Protein AF-A0A1I2DUG9-F1 (afdb_monomer_lite)

Foldseek 3Di:
DAPDDPVNLCVLLVNPDDDPVSVVLLVVLLVVLLVLCCLVVNPPPDSPPVVSVVSSSVSSNVSSVQVCVPDDDSPPVNVVVVVSVVVSVVVVVVVVVVD

Secondary structure (DSSP, 8-state):
-----HHHHHHHHT-----HHHHHHHHHHHHHHHHHHHHHH-TT--TTSHHHHHHHHHHHHHHHHGGG--SS---HHHHHHHHHHHHHHHHHHHHHTT-

Radius of gyration: 14.53 Å; chains: 1; bounding box: 35×28×44 Å

Structure (mmCIF, N/CA/C/O backbone):
data_AF-A0A1I2DUG9-F1
#
_entry.id   AF-A0A1I2DUG9-F1
#
loop_
_atom_site.group_PDB
_atom_site.id
_atom_site.type_symbol
_atom_site.label_atom_id
_atom_site.label_alt_id
_atom_site.label_comp_id
_atom_site.label_asym_id
_atom_site.label_entity_id
_atom_site.label_seq_id
_atom_site.pdbx_PDB_ins_code
_atom_site.Cartn_x
_atom_site.Cartn_y
_atom_site.Cartn_z
_atom_site.occupancy
_atom_site.B_iso_or_equiv
_atom_site.auth_seq_id
_atom_site.auth_comp_id
_atom_site.auth_asym_id
_atom_site.auth_atom_id
_atom_site.pdbx_PDB_model_num
ATOM 1 N N . MET A 1 1 ? -7.644 -7.816 3.526 1.00 83.69 1 MET A N 1
ATOM 2 C CA . MET A 1 1 ? -6.515 -7.335 2.717 1.00 83.69 1 MET A CA 1
ATOM 3 C C . MET A 1 1 ? -7.127 -6.777 1.456 1.00 83.69 1 MET A C 1
ATOM 5 O O . MET A 1 1 ? -8.086 -7.389 0.993 1.00 83.69 1 MET A O 1
ATOM 9 N N . ILE A 1 2 ? -6.643 -5.636 0.970 1.00 91.75 2 ILE A N 1
ATOM 10 C CA . ILE A 1 2 ? -7.084 -5.072 -0.305 1.00 91.75 2 ILE A CA 1
ATOM 11 C C . ILE A 1 2 ? -6.986 -6.120 -1.418 1.00 91.75 2 ILE A C 1
ATOM 13 O O . ILE A 1 2 ? -6.034 -6.902 -1.441 1.00 91.75 2 ILE A O 1
ATOM 17 N N . ASP A 1 3 ? -7.976 -6.149 -2.305 1.00 93.62 3 ASP A N 1
ATOM 18 C CA . ASP A 1 3 ? -8.040 -7.105 -3.410 1.00 93.62 3 ASP A CA 1
ATOM 19 C C . ASP A 1 3 ? -7.253 -6.579 -4.623 1.00 93.62 3 ASP A C 1
ATOM 21 O O . ASP A 1 3 ? -7.831 -6.135 -5.616 1.00 93.62 3 ASP A O 1
ATOM 25 N N . ILE A 1 4 ? -5.923 -6.552 -4.481 1.00 94.12 4 ILE A N 1
ATOM 26 C CA . ILE A 1 4 ? -4.952 -6.210 -5.532 1.00 94.12 4 ILE A CA 1
ATOM 27 C C . ILE A 1 4 ? -3.933 -7.346 -5.638 1.00 94.12 4 ILE A C 1
ATOM 29 O O . ILE A 1 4 ? -3.273 -7.709 -4.658 1.00 94.12 4 ILE A O 1
ATOM 33 N N . THR A 1 5 ? -3.792 -7.886 -6.839 1.00 95.19 5 THR A N 1
ATOM 34 C CA . THR A 1 5 ? -2.792 -8.891 -7.206 1.00 95.19 5 THR A CA 1
ATOM 35 C C . THR A 1 5 ? -1.450 -8.248 -7.562 1.00 95.19 5 THR A C 1
ATOM 37 O O . THR A 1 5 ? -1.362 -7.051 -7.842 1.00 95.19 5 THR A O 1
ATOM 40 N N . ILE A 1 6 ? -0.378 -9.048 -7.572 1.00 94.31 6 ILE A N 1
ATOM 41 C CA . ILE A 1 6 ? 0.930 -8.575 -8.046 1.00 94.31 6 ILE A CA 1
ATOM 42 C C . ILE A 1 6 ? 0.862 -8.154 -9.515 1.00 94.31 6 ILE A C 1
ATOM 44 O O . ILE A 1 6 ? 1.398 -7.105 -9.854 1.00 94.31 6 ILE A O 1
ATOM 48 N N . ASP A 1 7 ? 0.158 -8.909 -10.357 1.00 94.38 7 ASP A N 1
ATOM 49 C CA . ASP A 1 7 ? 0.029 -8.593 -11.782 1.00 94.38 7 ASP A CA 1
ATOM 50 C C . ASP A 1 7 ? -0.673 -7.246 -12.001 1.00 94.38 7 ASP A C 1
ATOM 52 O O . ASP A 1 7 ? -0.223 -6.434 -12.807 1.00 94.38 7 ASP A O 1
ATOM 56 N N . GLU A 1 8 ? -1.742 -6.959 -11.250 1.00 94.69 8 GLU A N 1
ATOM 57 C CA . GLU A 1 8 ? -2.409 -5.650 -11.282 1.00 94.69 8 GLU A CA 1
ATOM 58 C C . GLU A 1 8 ? -1.465 -4.520 -10.850 1.00 94.69 8 GLU A C 1
ATOM 60 O O . GLU A 1 8 ? -1.421 -3.476 -11.502 1.00 94.69 8 GLU A O 1
ATOM 65 N N . ALA A 1 9 ? -0.674 -4.734 -9.794 1.00 95.38 9 ALA A N 1
ATOM 66 C CA . ALA A 1 9 ? 0.305 -3.753 -9.335 1.00 95.38 9 ALA A CA 1
ATOM 67 C C . ALA A 1 9 ? 1.420 -3.517 -10.372 1.00 95.38 9 ALA A C 1
ATOM 69 O O . ALA A 1 9 ? 1.762 -2.369 -10.653 1.00 95.38 9 ALA A O 1
ATOM 70 N N . CYS A 1 10 ? 1.954 -4.578 -10.983 1.00 94.56 10 CYS A N 1
ATOM 71 C CA . CYS A 1 10 ? 2.946 -4.494 -12.056 1.00 94.56 10 CYS A CA 1
ATOM 72 C C . CYS A 1 10 ? 2.415 -3.744 -13.273 1.00 94.56 10 CYS A C 1
ATOM 74 O O . CYS A 1 10 ? 3.079 -2.828 -13.757 1.00 94.56 10 CYS A O 1
ATOM 76 N N . ASN A 1 11 ? 1.204 -4.081 -13.723 1.00 95.38 11 ASN A N 1
ATOM 77 C CA . ASN A 1 11 ? 0.552 -3.413 -14.846 1.00 95.38 11 ASN A CA 1
ATOM 78 C C . ASN A 1 11 ? 0.362 -1.916 -14.583 1.00 95.38 11 ASN A C 1
ATOM 80 O O . ASN A 1 11 ? 0.570 -1.106 -15.482 1.00 95.38 11 ASN A O 1
ATOM 84 N N . TYR A 1 12 ? -0.002 -1.542 -13.353 1.00 95.50 12 TYR A N 1
ATOM 85 C CA . TYR A 1 12 ? -0.183 -0.143 -12.973 1.00 95.50 12 TYR A CA 1
ATOM 86 C C . TYR A 1 12 ? 1.134 0.642 -12.959 1.00 95.50 12 TYR A C 1
ATOM 88 O O . TYR A 1 12 ? 1.186 1.772 -13.440 1.00 95.50 12 TYR A O 1
ATOM 96 N N . ILE A 1 13 ? 2.203 0.047 -12.420 1.00 93.12 13 ILE A N 1
ATOM 97 C CA . ILE A 1 13 ? 3.526 0.687 -12.328 1.00 93.12 13 ILE A CA 1
ATOM 98 C C . ILE A 1 13 ? 4.250 0.675 -13.689 1.00 93.12 13 ILE A C 1
ATOM 100 O O . ILE A 1 13 ? 5.133 1.494 -13.932 1.00 93.12 13 ILE A O 1
ATOM 104 N N . GLY A 1 14 ? 3.868 -0.224 -14.601 1.00 92.81 14 GLY A N 1
ATOM 105 C CA . GLY A 1 14 ? 4.514 -0.394 -15.904 1.00 92.81 14 GLY A CA 1
ATOM 106 C C . GLY A 1 14 ? 5.745 -1.302 -15.853 1.00 92.81 14 GLY A C 1
ATOM 107 O O . GLY A 1 14 ? 6.700 -1.084 -16.595 1.00 92.81 14 GLY A O 1
ATOM 108 N N . ILE A 1 15 ? 5.739 -2.298 -14.965 1.00 91.88 15 ILE A N 1
ATOM 109 C CA . ILE A 1 15 ? 6.793 -3.312 -14.865 1.00 91.88 15 ILE A CA 1
ATOM 110 C C . ILE A 1 15 ? 6.377 -4.530 -15.694 1.00 91.88 15 ILE A C 1
ATOM 112 O O . ILE A 1 15 ? 5.369 -5.165 -15.395 1.00 91.88 15 ILE A O 1
ATOM 116 N N . ASP A 1 16 ? 7.176 -4.883 -16.698 1.00 91.25 16 ASP A N 1
ATOM 117 C CA . ASP A 1 16 ? 6.945 -6.010 -17.613 1.00 91.25 16 ASP A CA 1
ATOM 118 C C . ASP A 1 16 ? 7.845 -7.231 -17.337 1.00 91.25 16 ASP A C 1
ATOM 120 O O . ASP A 1 16 ? 7.809 -8.222 -18.068 1.00 91.25 16 ASP A O 1
ATOM 124 N N . TYR A 1 17 ? 8.631 -7.187 -16.260 1.00 89.06 17 TYR A N 1
ATOM 125 C CA . TYR A 1 17 ? 9.502 -8.268 -15.806 1.00 89.06 17 TYR A CA 1
ATOM 126 C C . TYR A 1 17 ? 9.330 -8.526 -14.307 1.00 89.06 17 TYR A C 1
ATOM 128 O O . TYR A 1 17 ? 8.976 -7.638 -13.539 1.00 89.06 17 TYR A O 1
ATOM 136 N N . MET A 1 18 ? 9.607 -9.751 -13.866 1.00 90.88 18 MET A N 1
ATOM 137 C CA . MET A 1 18 ? 9.520 -10.112 -12.454 1.00 90.88 18 MET A CA 1
ATOM 138 C C . MET A 1 18 ? 10.818 -10.761 -11.996 1.00 90.88 18 MET A C 1
ATOM 140 O O . MET A 1 18 ? 11.273 -11.744 -12.582 1.00 90.88 18 MET A O 1
ATOM 144 N N . ASP A 1 19 ? 11.388 -10.219 -10.926 1.00 92.62 19 ASP A N 1
ATOM 145 C CA . ASP A 1 19 ? 12.425 -10.871 -10.137 1.00 92.62 19 ASP A CA 1
ATOM 146 C C . ASP A 1 19 ? 11.981 -10.955 -8.669 1.00 92.62 19 ASP A C 1
ATOM 148 O O . ASP A 1 19 ? 11.023 -10.294 -8.255 1.00 92.62 19 ASP A O 1
ATOM 152 N N . SER A 1 20 ? 12.683 -11.757 -7.867 1.00 93.50 20 SER A N 1
ATOM 153 C CA . SER A 1 20 ? 12.320 -11.975 -6.461 1.00 93.50 20 SER A CA 1
ATOM 154 C C . SER A 1 20 ? 12.365 -10.693 -5.623 1.00 93.50 20 SER A C 1
ATOM 156 O O . SER A 1 20 ? 11.621 -10.549 -4.660 1.00 93.50 20 SER A O 1
ATOM 158 N N . THR A 1 21 ? 13.223 -9.736 -5.986 1.00 91.25 21 THR A N 1
ATOM 159 C CA . THR A 1 21 ? 13.335 -8.460 -5.271 1.00 91.25 21 THR A CA 1
ATOM 160 C C . THR A 1 21 ? 12.134 -7.567 -5.570 1.00 91.25 21 THR A C 1
ATOM 162 O O . THR A 1 21 ? 11.607 -6.912 -4.669 1.00 91.25 21 THR A O 1
ATOM 165 N N . ILE A 1 22 ? 11.681 -7.518 -6.822 1.00 91.69 22 ILE A N 1
ATOM 166 C CA . ILE A 1 22 ? 10.474 -6.794 -7.231 1.00 91.69 22 ILE A CA 1
ATOM 167 C C . ILE A 1 22 ? 9.247 -7.404 -6.563 1.00 91.69 22 ILE A C 1
ATOM 169 O O . ILE A 1 22 ? 8.474 -6.661 -5.958 1.00 91.69 22 ILE A O 1
ATOM 173 N N . GLU A 1 23 ? 9.118 -8.728 -6.605 1.00 93.69 23 GLU A N 1
ATOM 174 C CA . GLU A 1 23 ? 8.014 -9.465 -5.990 1.00 93.69 23 GLU A CA 1
ATOM 175 C C . GLU A 1 23 ? 7.910 -9.164 -4.484 1.00 93.69 23 GLU A C 1
ATOM 177 O O . GLU A 1 23 ? 6.863 -8.721 -4.001 1.00 93.69 23 GLU A O 1
ATOM 182 N N . ASP A 1 24 ? 9.022 -9.276 -3.748 1.00 93.88 24 ASP A N 1
ATOM 183 C CA . ASP A 1 24 ? 9.086 -8.967 -2.315 1.00 93.88 24 ASP A CA 1
ATOM 184 C C . ASP A 1 24 ? 8.721 -7.505 -2.010 1.00 93.88 24 ASP A C 1
ATOM 186 O O . ASP A 1 24 ? 8.017 -7.199 -1.036 1.00 93.88 24 ASP A O 1
ATOM 190 N N . ASN A 1 25 ? 9.193 -6.575 -2.844 1.00 92.56 25 ASN A N 1
ATOM 191 C CA . ASN A 1 25 ? 8.905 -5.153 -2.691 1.00 92.56 25 ASN A CA 1
ATOM 192 C C . ASN 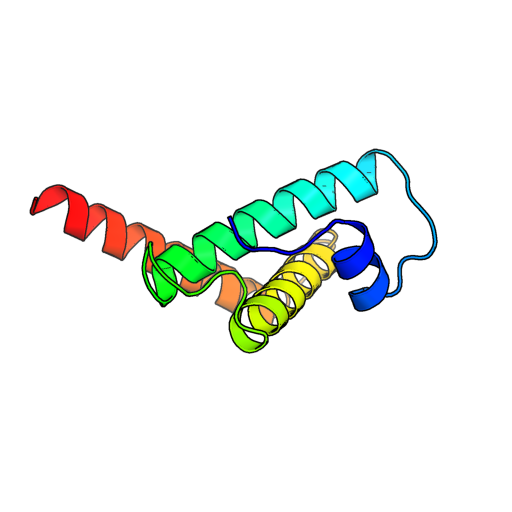A 1 25 ? 7.420 -4.847 -2.923 1.00 92.56 25 ASN A C 1
ATOM 194 O O . ASN A 1 25 ? 6.836 -4.085 -2.146 1.00 92.56 25 ASN A O 1
ATOM 198 N N . LEU A 1 26 ? 6.800 -5.452 -3.938 1.00 94.44 26 LEU A N 1
ATOM 199 C CA . LEU A 1 26 ? 5.376 -5.289 -4.229 1.00 94.44 26 LEU A CA 1
ATOM 200 C C . LEU A 1 26 ? 4.508 -5.932 -3.151 1.00 94.44 26 LEU A C 1
ATOM 202 O O . LEU A 1 26 ? 3.576 -5.295 -2.663 1.00 94.44 26 LEU A O 1
ATOM 206 N N . HIS A 1 27 ? 4.855 -7.129 -2.677 1.00 95.25 27 HIS A N 1
ATOM 207 C CA . HIS A 1 27 ? 4.167 -7.749 -1.545 1.00 95.25 27 HIS A CA 1
ATOM 208 C C . HIS A 1 27 ? 4.197 -6.873 -0.290 1.00 95.25 27 HIS A C 1
ATOM 210 O O . HIS A 1 27 ? 3.187 -6.757 0.414 1.00 95.25 27 HIS A O 1
ATOM 216 N N . ARG A 1 28 ? 5.340 -6.243 0.004 1.00 94.56 28 ARG A N 1
ATOM 217 C CA . ARG A 1 28 ? 5.449 -5.293 1.117 1.00 94.56 28 ARG A CA 1
ATOM 218 C C . ARG A 1 28 ? 4.573 -4.064 0.878 1.00 94.56 28 ARG A C 1
ATOM 220 O O . ARG A 1 28 ? 3.829 -3.689 1.780 1.00 94.56 28 ARG A O 1
ATOM 227 N N . ALA A 1 29 ? 4.616 -3.482 -0.320 1.00 94.88 29 ALA A N 1
ATOM 228 C CA . ALA A 1 29 ? 3.826 -2.303 -0.669 1.00 94.88 29 ALA A CA 1
ATOM 229 C C . ALA A 1 29 ? 2.311 -2.562 -0.583 1.00 94.88 29 ALA A C 1
ATOM 231 O O . ALA A 1 29 ? 1.602 -1.764 0.025 1.00 94.88 29 ALA A O 1
ATOM 232 N N . ILE A 1 30 ? 1.824 -3.702 -1.087 1.00 96.06 30 ILE A N 1
ATOM 233 C CA . ILE A 1 30 ? 0.407 -4.104 -1.014 1.00 96.06 30 ILE A CA 1
ATOM 234 C C . ILE A 1 30 ? -0.056 -4.205 0.446 1.00 96.06 30 ILE A C 1
ATOM 236 O O . ILE A 1 30 ? -1.101 -3.667 0.815 1.00 96.06 30 ILE A O 1
ATOM 240 N N . LYS A 1 31 ? 0.741 -4.850 1.309 1.00 95.94 31 LYS A N 1
ATOM 241 C CA . LYS A 1 31 ? 0.430 -4.960 2.745 1.00 95.94 31 LYS A CA 1
ATOM 242 C C . LYS A 1 31 ? 0.396 -3.595 3.429 1.00 95.94 31 LYS A C 1
ATOM 244 O O . LYS A 1 31 ? -0.483 -3.346 4.252 1.00 95.94 31 LYS A O 1
ATOM 249 N N . THR A 1 32 ? 1.338 -2.714 3.099 1.00 94.94 32 THR A N 1
ATOM 250 C CA . THR A 1 32 ? 1.373 -1.353 3.645 1.00 94.94 32 THR A CA 1
ATOM 251 C C . THR A 1 32 ? 0.178 -0.530 3.167 1.00 94.94 32 THR A C 1
ATOM 253 O O . THR A 1 32 ? -0.445 0.142 3.985 1.00 94.94 32 THR A O 1
ATOM 256 N N . ALA A 1 33 ? -0.201 -0.625 1.891 1.00 94.88 33 ALA A N 1
ATOM 257 C CA . ALA A 1 33 ? -1.374 0.055 1.351 1.00 94.88 33 ALA A CA 1
ATOM 258 C C . ALA A 1 33 ? -2.673 -0.395 2.041 1.00 94.88 33 ALA A C 1
ATOM 260 O O . ALA A 1 33 ? -3.460 0.452 2.462 1.00 94.88 33 ALA A O 1
ATOM 261 N N . ASP A 1 34 ? -2.862 -1.704 2.256 1.00 95.94 34 ASP A N 1
ATOM 262 C CA . ASP A 1 34 ? -3.996 -2.230 3.034 1.00 95.94 34 ASP A CA 1
ATOM 263 C C . ASP A 1 34 ? -4.042 -1.632 4.449 1.00 95.94 34 ASP A C 1
ATOM 265 O O . ASP A 1 34 ? -5.102 -1.215 4.911 1.00 95.94 34 ASP A O 1
ATOM 269 N N . ALA A 1 35 ? -2.897 -1.552 5.134 1.00 94.75 35 ALA A N 1
ATOM 270 C CA . ALA A 1 35 ? -2.819 -0.989 6.480 1.00 94.75 35 ALA A CA 1
ATOM 271 C C . ALA A 1 35 ? -3.153 0.514 6.512 1.00 94.75 35 ALA A C 1
ATOM 273 O O . ALA A 1 35 ? -3.908 0.950 7.380 1.00 94.75 35 ALA A O 1
ATOM 274 N N . ILE A 1 36 ? -2.653 1.293 5.547 1.00 94.12 36 ILE A N 1
ATOM 275 C CA . ILE A 1 36 ? -2.968 2.725 5.421 1.00 94.12 36 ILE A CA 1
ATOM 276 C C . ILE A 1 36 ? -4.471 2.924 5.204 1.00 94.12 36 ILE A C 1
ATOM 278 O O . ILE A 1 36 ? -5.088 3.773 5.851 1.00 94.12 36 ILE A O 1
ATOM 282 N N . LEU A 1 37 ? -5.093 2.132 4.326 1.00 94.38 37 LEU A N 1
ATOM 283 C CA . LEU A 1 37 ? -6.528 2.239 4.056 1.00 94.38 37 LEU A CA 1
ATOM 284 C C . LEU A 1 37 ? -7.370 1.849 5.273 1.00 94.38 37 LEU A C 1
ATOM 286 O O . LEU A 1 37 ? -8.338 2.543 5.586 1.00 94.38 37 LEU A O 1
ATOM 290 N N . LYS A 1 38 ? -6.969 0.814 6.018 1.00 94.56 38 LYS A N 1
ATOM 291 C CA . LYS A 1 38 ? -7.613 0.443 7.288 1.00 94.56 38 LYS A CA 1
ATOM 292 C C . LYS A 1 38 ? -7.524 1.544 8.334 1.00 94.56 38 LYS A C 1
ATOM 294 O O . LYS A 1 38 ? -8.532 1.83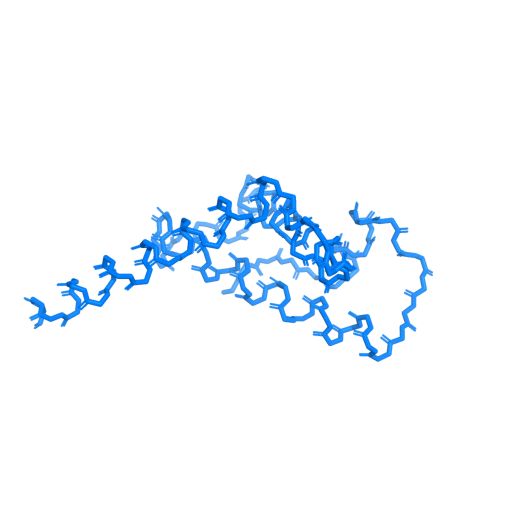6 8.973 1.00 94.56 38 LYS A O 1
ATOM 299 N N . GLY A 1 39 ? -6.360 2.173 8.486 1.00 90.62 39 GLY A N 1
ATOM 300 C CA . GLY A 1 39 ? -6.182 3.289 9.416 1.00 90.62 39 GLY A CA 1
ATOM 301 C C . GLY A 1 39 ? -6.966 4.539 9.006 1.00 90.62 39 GLY A C 1
ATOM 302 O O . GLY A 1 39 ? -7.480 5.264 9.858 1.00 90.62 39 GLY A O 1
ATOM 303 N N . SER A 1 40 ? -7.110 4.770 7.698 1.00 90.31 40 SER A N 1
ATOM 304 C CA . SER A 1 40 ? -7.766 5.962 7.139 1.00 90.31 40 SER A CA 1
ATOM 305 C C . SER A 1 40 ? -9.294 5.856 7.088 1.00 90.31 40 SER A C 1
ATOM 307 O O . SER A 1 40 ? -9.996 6.799 7.447 1.00 90.31 40 SER A O 1
ATOM 309 N N . ILE A 1 41 ? -9.813 4.728 6.598 1.00 91.56 41 ILE A N 1
ATOM 310 C CA . ILE A 1 41 ? -11.239 4.514 6.296 1.00 91.56 41 ILE A CA 1
ATOM 311 C C . ILE A 1 41 ? -11.896 3.628 7.364 1.00 91.56 41 ILE A C 1
ATOM 313 O O . ILE A 1 41 ? -13.073 3.796 7.684 1.00 91.56 41 ILE A O 1
ATOM 317 N N . GLY A 1 42 ? -11.131 2.701 7.942 1.00 90.00 42 GLY A N 1
ATOM 318 C CA . GLY A 1 42 ? -11.572 1.735 8.944 1.00 90.00 42 GLY A CA 1
ATOM 319 C C . GLY A 1 42 ? -11.323 0.287 8.516 1.00 90.00 42 GLY A C 1
ATOM 320 O O . GLY A 1 42 ? -11.266 -0.034 7.334 1.00 90.00 42 GLY A O 1
ATOM 321 N N . GLU A 1 43 ? -11.248 -0.621 9.493 1.00 89.81 43 GLU A N 1
ATOM 322 C CA . GLU A 1 43 ? -10.938 -2.052 9.286 1.00 89.81 43 GLU A CA 1
ATOM 323 C C . GLU A 1 43 ? -11.886 -2.795 8.328 1.00 89.81 43 GLU A C 1
ATOM 325 O O . GLU A 1 43 ? -11.527 -3.833 7.777 1.00 89.81 43 GLU A O 1
ATOM 330 N N . LYS A 1 44 ? -13.105 -2.281 8.131 1.00 92.38 44 LYS A N 1
ATOM 331 C CA . LYS A 1 44 ? -14.150 -2.886 7.290 1.00 92.38 44 LYS A CA 1
ATOM 332 C C . LYS A 1 44 ? -14.405 -2.102 5.999 1.00 92.38 44 LYS A C 1
ATOM 334 O O . LYS A 1 44 ? -15.533 -2.092 5.510 1.00 92.38 44 LYS A O 1
ATOM 339 N N . TYR A 1 45 ? -13.399 -1.395 5.486 1.00 93.00 45 TYR A N 1
ATOM 340 C CA . TYR A 1 45 ? -13.520 -0.728 4.190 1.00 93.00 45 TYR A CA 1
ATOM 341 C C . 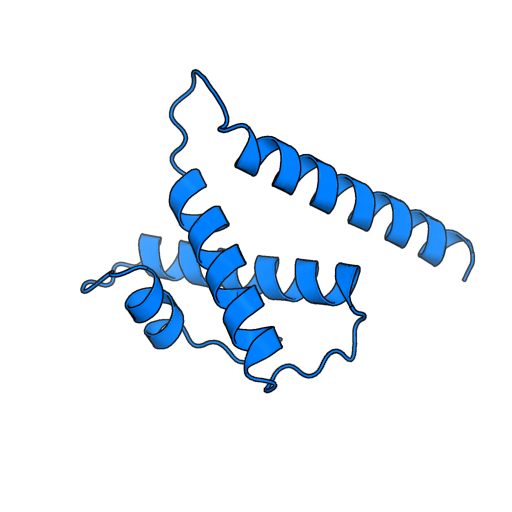TYR A 1 45 ? -13.788 -1.759 3.068 1.00 93.00 45 TYR A C 1
ATOM 343 O O . TYR A 1 45 ? -13.378 -2.918 3.193 1.00 93.00 45 TYR A O 1
ATOM 351 N N . PRO A 1 46 ? -14.499 -1.376 1.993 1.00 93.44 46 PRO A N 1
ATOM 352 C CA . PRO A 1 46 ? -14.863 -2.304 0.927 1.00 93.44 46 PRO A CA 1
ATOM 353 C C . PRO A 1 46 ? -13.640 -2.602 0.048 1.00 93.44 46 PRO A C 1
ATOM 355 O O . PRO A 1 46 ? -13.251 -1.789 -0.785 1.00 93.44 46 PRO A O 1
ATOM 358 N N . VAL A 1 47 ? -13.000 -3.751 0.277 1.00 93.75 47 VAL A N 1
ATOM 359 C CA . VAL A 1 47 ? -11.719 -4.143 -0.350 1.00 93.75 47 VAL A CA 1
ATOM 360 C C . VAL A 1 47 ? -11.804 -4.397 -1.858 1.00 93.75 47 VAL A C 1
ATOM 362 O O . VAL A 1 47 ? -10.780 -4.367 -2.537 1.00 93.75 47 VAL A O 1
ATOM 365 N N . ASP A 1 48 ? -13.006 -4.659 -2.357 1.00 93.12 48 ASP A N 1
ATOM 366 C CA . ASP A 1 48 ? -13.354 -4.948 -3.747 1.00 93.12 48 ASP A CA 1
ATOM 367 C C . ASP A 1 48 ? -13.891 -3.718 -4.496 1.00 93.12 48 ASP A C 1
ATOM 369 O O . ASP A 1 48 ? -14.009 -3.748 -5.723 1.00 93.12 48 ASP A O 1
ATOM 373 N N . ASP A 1 49 ? -14.188 -2.622 -3.786 1.00 95.12 49 ASP A N 1
ATOM 374 C CA . ASP A 1 49 ? -14.653 -1.384 -4.403 1.00 95.12 49 ASP A CA 1
ATOM 375 C C . ASP A 1 49 ? -13.560 -0.836 -5.336 1.00 95.1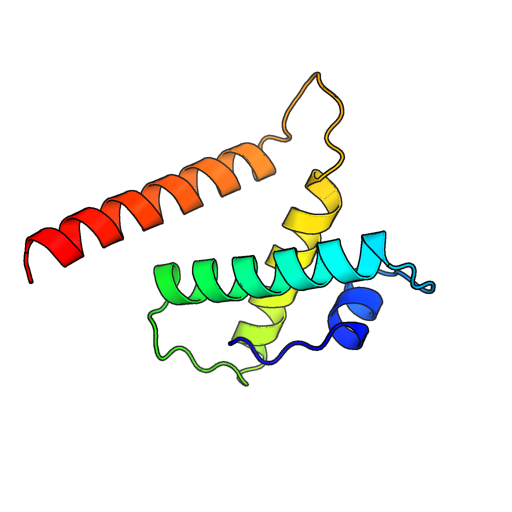2 49 ASP A C 1
ATOM 377 O O . ASP A 1 49 ? -12.415 -0.658 -4.903 1.00 95.12 49 ASP A O 1
ATOM 381 N N . PRO A 1 50 ? -13.887 -0.507 -6.598 1.00 93.88 50 PRO A N 1
ATOM 382 C CA . PRO A 1 50 ? -12.913 0.016 -7.551 1.00 93.88 50 PRO A CA 1
ATOM 383 C C . PRO A 1 50 ? -12.142 1.236 -7.034 1.00 93.88 50 PRO A C 1
ATOM 385 O O . PRO A 1 50 ? -10.969 1.402 -7.347 1.00 93.88 50 PRO A O 1
ATOM 388 N N . ARG A 1 51 ? -12.766 2.076 -6.196 1.00 94.38 51 ARG A N 1
ATOM 389 C CA . ARG A 1 51 ? -12.105 3.240 -5.590 1.00 94.38 51 ARG A CA 1
ATOM 390 C C . ARG A 1 51 ? -11.079 2.817 -4.550 1.00 94.38 51 ARG A C 1
ATOM 392 O O . ARG A 1 51 ? -10.024 3.433 -4.463 1.00 94.38 51 ARG A O 1
ATOM 399 N N . ALA A 1 52 ? -11.380 1.788 -3.758 1.00 94.62 52 ALA A N 1
ATOM 400 C CA . ALA A 1 52 ? -10.430 1.252 -2.791 1.00 94.62 52 ALA A CA 1
ATOM 401 C C . ALA A 1 52 ? -9.226 0.640 -3.512 1.00 94.62 52 ALA A C 1
ATOM 403 O O . ALA A 1 52 ? -8.094 0.941 -3.138 1.00 94.62 52 ALA A O 1
ATOM 404 N N . LYS A 1 53 ? -9.471 -0.128 -4.584 1.00 95.88 53 LYS A N 1
ATOM 405 C CA . LYS A 1 53 ? -8.416 -0.676 -5.446 1.00 95.88 53 LYS A CA 1
ATOM 406 C C . LYS A 1 53 ? -7.540 0.423 -6.050 1.00 95.88 53 LYS A C 1
ATOM 408 O O . LYS A 1 53 ? -6.325 0.369 -5.900 1.00 95.88 53 LYS A O 1
ATOM 413 N N . GLU A 1 54 ? -8.140 1.457 -6.639 1.00 95.94 54 GLU A N 1
ATOM 414 C CA . GLU A 1 54 ? -7.389 2.570 -7.233 1.00 95.94 54 GLU A CA 1
ATOM 415 C C . GLU A 1 54 ? -6.536 3.310 -6.192 1.00 95.94 54 GLU A C 1
ATOM 417 O O . GLU A 1 54 ? -5.354 3.561 -6.413 1.00 95.94 54 GLU A O 1
ATOM 422 N N . LEU A 1 55 ? -7.094 3.599 -5.010 1.00 94.06 55 LEU A N 1
ATOM 423 C CA . LEU A 1 55 ? -6.329 4.197 -3.912 1.00 94.06 55 LEU A CA 1
ATOM 424 C C . LEU A 1 55 ? -5.154 3.308 -3.491 1.00 94.06 55 LEU A C 1
ATOM 426 O O . LEU A 1 55 ? -4.056 3.810 -3.257 1.00 94.06 55 LEU A O 1
ATOM 430 N N . GLY A 1 56 ? -5.375 1.995 -3.414 1.00 95.75 56 GLY A N 1
ATOM 431 C CA . GLY A 1 56 ? -4.325 1.024 -3.138 1.00 95.75 56 GLY A CA 1
ATOM 432 C C . GLY A 1 56 ? -3.206 1.074 -4.174 1.00 95.75 56 GLY A C 1
ATOM 433 O O . GLY A 1 56 ? -2.044 1.170 -3.789 1.00 95.75 56 GLY A O 1
ATOM 434 N N . LEU A 1 57 ? -3.541 1.077 -5.466 1.00 95.81 57 LEU A N 1
ATOM 435 C CA . LEU A 1 57 ? -2.574 1.148 -6.566 1.00 95.81 57 LEU A CA 1
ATOM 436 C C . LEU A 1 57 ? -1.756 2.446 -6.540 1.00 95.81 57 LEU A C 1
ATOM 438 O O . LEU A 1 57 ? -0.532 2.395 -6.658 1.00 95.81 57 LEU A O 1
ATOM 442 N N . ILE A 1 58 ? -2.397 3.592 -6.283 1.00 93.88 58 ILE A N 1
ATOM 443 C CA . ILE A 1 58 ? -1.710 4.886 -6.126 1.00 93.88 58 ILE A CA 1
ATOM 444 C C . ILE A 1 58 ? -0.696 4.829 -4.975 1.00 93.88 58 ILE A C 1
ATOM 446 O O . ILE A 1 58 ? 0.448 5.259 -5.133 1.00 93.88 58 ILE A O 1
ATOM 450 N N . ILE A 1 59 ? -1.096 4.281 -3.822 1.00 92.31 59 ILE A N 1
ATOM 451 C CA . ILE A 1 59 ? -0.216 4.142 -2.653 1.00 92.31 59 ILE A CA 1
ATOM 452 C C . ILE A 1 59 ? 0.937 3.179 -2.957 1.00 92.31 59 ILE A C 1
ATOM 454 O O . ILE A 1 59 ? 2.084 3.479 -2.634 1.00 92.31 59 ILE A O 1
ATOM 458 N N . ILE A 1 60 ? 0.649 2.033 -3.579 1.00 94.06 60 ILE A N 1
ATOM 459 C CA . ILE A 1 60 ? 1.659 1.041 -3.962 1.00 94.06 60 ILE A CA 1
ATOM 460 C C . ILE A 1 60 ? 2.693 1.678 -4.892 1.00 94.06 60 ILE A C 1
ATOM 462 O O . ILE A 1 60 ? 3.887 1.521 -4.647 1.00 94.06 60 ILE A O 1
ATOM 466 N N . ASN A 1 61 ? 2.253 2.431 -5.902 1.00 92.50 61 ASN A N 1
ATOM 467 C CA . ASN A 1 61 ? 3.136 3.138 -6.823 1.00 92.50 61 ASN A CA 1
ATOM 468 C C . ASN A 1 61 ? 4.027 4.152 -6.092 1.00 92.50 61 ASN A C 1
ATOM 470 O O . ASN A 1 61 ? 5.243 4.126 -6.254 1.00 92.50 61 ASN A O 1
ATOM 474 N N . ASP A 1 62 ? 3.460 4.993 -5.220 1.00 89.06 62 ASP A N 1
ATOM 475 C CA . ASP A 1 62 ? 4.249 5.983 -4.473 1.00 89.06 62 ASP A CA 1
ATOM 476 C C . ASP A 1 62 ? 5.267 5.318 -3.525 1.00 89.06 62 ASP A C 1
ATOM 478 O O . ASP A 1 62 ? 6.415 5.758 -3.418 1.00 89.06 62 ASP A O 1
ATOM 482 N N . LEU A 1 63 ? 4.891 4.214 -2.871 1.00 89.62 63 LEU A N 1
ATOM 483 C CA . LEU A 1 63 ? 5.803 3.425 -2.035 1.00 89.62 63 LEU A CA 1
ATOM 484 C C . LEU A 1 63 ? 6.914 2.766 -2.858 1.00 89.62 63 LEU A C 1
ATOM 486 O O . LEU A 1 63 ? 8.067 2.726 -2.422 1.00 89.62 63 LEU A O 1
ATOM 490 N N . TYR A 1 64 ? 6.569 2.233 -4.028 1.00 89.19 64 TYR A N 1
ATOM 491 C CA . TYR A 1 64 ? 7.505 1.553 -4.908 1.00 89.19 64 TYR A CA 1
ATOM 492 C C . TYR A 1 64 ? 8.513 2.545 -5.495 1.00 89.19 64 TYR A C 1
ATOM 494 O O . TYR A 1 64 ? 9.717 2.333 -5.348 1.00 89.19 64 TYR A O 1
ATOM 502 N N . GLU A 1 65 ? 8.052 3.653 -6.071 1.00 84.75 65 GLU A N 1
ATOM 503 C CA . GLU A 1 65 ? 8.888 4.691 -6.687 1.00 84.75 65 GLU A CA 1
ATOM 504 C C . GLU A 1 65 ? 9.859 5.332 -5.690 1.00 84.75 65 GLU A C 1
ATOM 506 O O . GLU A 1 65 ? 11.033 5.563 -5.988 1.00 84.75 65 GLU A O 1
ATOM 511 N N . ASN A 1 66 ? 9.402 5.587 -4.464 1.00 82.81 66 ASN A N 1
ATOM 512 C CA . ASN A 1 66 ? 10.216 6.280 -3.469 1.00 82.81 66 ASN A CA 1
ATOM 513 C C . ASN A 1 66 ? 11.159 5.356 -2.678 1.00 82.81 66 ASN A C 1
ATOM 515 O O . ASN A 1 66 ? 11.919 5.846 -1.839 1.00 82.81 66 ASN A O 1
ATOM 519 N N . ARG A 1 67 ? 11.169 4.039 -2.941 1.00 76.69 67 ARG A N 1
ATOM 520 C CA . ARG A 1 67 ? 12.031 3.078 -2.221 1.00 76.69 67 ARG A CA 1
ATOM 521 C C . ARG A 1 67 ? 13.529 3.323 -2.432 1.00 76.69 67 ARG A C 1
ATOM 523 O O . ARG A 1 67 ? 14.321 3.044 -1.541 1.00 76.69 67 ARG A O 1
ATOM 530 N N . ASN A 1 68 ? 13.893 3.854 -3.601 1.00 67.44 68 ASN A N 1
ATOM 531 C CA . ASN A 1 68 ? 15.269 4.125 -4.020 1.00 67.44 68 ASN A CA 1
ATOM 532 C C . ASN A 1 68 ? 15.604 5.621 -3.939 1.00 67.44 68 ASN A C 1
ATOM 534 O O . ASN A 1 68 ? 16.425 6.103 -4.713 1.00 67.44 68 ASN A O 1
ATOM 538 N N . ALA A 1 69 ? 14.946 6.391 -3.065 1.00 61.41 69 ALA A N 1
ATOM 539 C CA . ALA A 1 69 ? 15.254 7.809 -2.906 1.00 61.41 69 ALA A CA 1
ATOM 540 C C . ALA A 1 69 ? 16.717 7.987 -2.447 1.00 61.41 69 ALA A C 1
ATOM 542 O O . ALA A 1 69 ? 17.024 7.917 -1.256 1.00 61.41 69 ALA A O 1
ATOM 543 N N . GLU A 1 70 ? 17.631 8.192 -3.399 1.00 54.09 70 GLU A N 1
ATOM 544 C CA . GLU A 1 70 ? 19.049 8.410 -3.136 1.00 54.09 70 GLU A CA 1
ATOM 545 C C . GLU A 1 70 ? 19.247 9.737 -2.383 1.00 54.09 70 GLU A C 1
ATOM 547 O O . GLU A 1 70 ? 19.154 10.838 -2.924 1.00 54.09 70 GLU A O 1
ATOM 552 N N . SER A 1 71 ? 19.442 9.580 -1.075 1.00 52.78 71 SER A N 1
ATOM 553 C CA . SER A 1 71 ? 20.300 10.318 -0.138 1.00 52.78 71 SER A CA 1
ATOM 554 C C . SER A 1 71 ? 20.301 11.850 -0.036 1.00 52.78 71 SER A C 1
ATOM 556 O O . SER A 1 71 ? 20.827 12.309 0.971 1.00 52.78 71 SER A O 1
ATOM 558 N N . ASN A 1 72 ? 19.693 12.666 -0.907 1.00 50.97 72 ASN A N 1
ATOM 559 C CA . ASN A 1 72 ? 19.779 14.132 -0.729 1.00 50.97 72 ASN A CA 1
ATOM 560 C C . ASN A 1 72 ? 18.473 14.922 -0.703 1.00 50.97 72 ASN A C 1
ATOM 562 O O . ASN A 1 72 ? 18.477 16.064 -0.240 1.00 50.97 72 ASN A O 1
ATOM 566 N N . THR A 1 73 ? 17.327 14.358 -1.080 1.00 54.50 73 THR A N 1
ATOM 567 C CA . THR A 1 73 ? 16.033 14.969 -0.737 1.00 54.50 73 THR A CA 1
ATOM 568 C C . THR A 1 73 ? 14.935 13.917 -0.810 1.00 54.50 73 THR A C 1
ATOM 570 O O . THR A 1 73 ? 14.520 13.523 -1.895 1.00 54.50 73 THR A O 1
ATOM 573 N N . ILE A 1 74 ? 14.431 13.465 0.343 1.00 59.59 74 ILE A N 1
ATOM 574 C CA . ILE A 1 74 ? 13.127 12.789 0.392 1.00 59.59 74 ILE A CA 1
ATOM 575 C C . ILE A 1 74 ? 12.139 13.739 -0.295 1.00 59.59 74 ILE A C 1
ATOM 577 O O . ILE A 1 74 ? 11.973 14.872 0.173 1.00 59.59 74 ILE A O 1
ATOM 581 N N . LYS A 1 75 ? 11.536 13.320 -1.417 1.00 66.56 75 LYS A N 1
ATOM 582 C CA . LYS A 1 75 ? 10.560 14.145 -2.143 1.00 66.56 75 LYS A CA 1
ATOM 583 C C . LYS A 1 75 ? 9.484 14.599 -1.149 1.00 66.56 75 LYS A C 1
ATOM 585 O O . LYS A 1 75 ? 9.084 13.835 -0.270 1.00 66.56 75 LYS A O 1
ATOM 590 N N . GLY A 1 76 ? 9.024 15.849 -1.258 1.00 70.19 76 GLY A N 1
ATOM 591 C CA . GLY A 1 76 ? 8.062 16.427 -0.305 1.00 70.19 76 GLY A CA 1
ATOM 592 C C . GLY A 1 76 ? 6.815 15.556 -0.094 1.00 70.19 76 GLY A C 1
ATOM 593 O O . GLY A 1 76 ? 6.304 15.469 1.021 1.00 70.19 76 GLY A O 1
ATOM 594 N N . THR A 1 77 ? 6.394 14.841 -1.139 1.00 73.75 77 THR A N 1
ATOM 595 C CA . THR A 1 77 ? 5.302 13.861 -1.117 1.00 73.75 77 THR A CA 1
ATOM 596 C C . THR A 1 77 ? 5.593 12.670 -0.203 1.00 73.75 77 THR A C 1
ATOM 598 O O . THR A 1 77 ? 4.778 12.353 0.655 1.00 73.75 77 THR A O 1
ATOM 601 N N . THR A 1 78 ? 6.781 12.069 -0.292 1.00 73.19 78 THR A N 1
ATOM 602 C CA . THR A 1 78 ? 7.178 10.934 0.554 1.00 73.19 78 THR A CA 1
ATOM 603 C C . THR A 1 78 ? 7.277 11.338 2.022 1.00 73.19 78 THR A C 1
ATOM 605 O O . THR A 1 78 ? 6.866 10.585 2.901 1.00 73.19 78 THR A O 1
ATOM 608 N N . ARG A 1 79 ? 7.782 12.547 2.316 1.00 78.00 79 ARG A N 1
ATOM 609 C CA . ARG A 1 79 ? 7.815 13.061 3.696 1.00 78.00 79 ARG A CA 1
ATOM 610 C C . ARG A 1 79 ? 6.402 13.186 4.260 1.00 78.00 79 ARG A C 1
ATOM 612 O O . ARG A 1 79 ? 6.157 12.738 5.373 1.00 78.00 79 ARG A O 1
ATOM 619 N N . ARG A 1 80 ? 5.480 13.733 3.466 1.00 84.19 80 ARG A N 1
ATOM 620 C CA . ARG A 1 80 ? 4.070 13.833 3.840 1.00 84.19 80 ARG A CA 1
ATOM 621 C C . ARG A 1 80 ? 3.451 12.458 4.091 1.00 84.19 80 ARG A C 1
ATOM 623 O O . ARG A 1 80 ? 2.808 12.283 5.115 1.00 84.19 80 ARG A O 1
ATOM 630 N N . LEU A 1 81 ? 3.719 11.479 3.224 1.00 84.19 81 LEU A N 1
ATOM 631 C CA . LEU A 1 81 ? 3.253 10.103 3.411 1.00 84.19 81 LEU A CA 1
ATOM 632 C C . LEU A 1 81 ? 3.755 9.512 4.740 1.00 84.19 81 LEU A C 1
ATOM 634 O O . LEU A 1 81 ? 2.982 8.916 5.487 1.00 84.19 81 LEU A O 1
ATOM 638 N N . VAL A 1 82 ? 5.034 9.711 5.072 1.00 85.00 82 VAL A N 1
ATOM 639 C CA . VAL A 1 82 ? 5.616 9.265 6.350 1.00 85.00 82 VAL A CA 1
ATOM 640 C C . VAL A 1 82 ? 4.967 9.963 7.549 1.00 85.00 82 VAL A C 1
ATOM 642 O O . VAL A 1 82 ? 4.661 9.299 8.546 1.00 85.00 82 VAL A O 1
ATOM 645 N N . ASP A 1 83 ? 4.745 11.275 7.468 1.00 87.69 83 ASP A N 1
ATOM 646 C CA . ASP A 1 83 ? 4.100 12.051 8.530 1.00 87.69 83 ASP A CA 1
ATOM 647 C C . ASP A 1 83 ? 2.646 11.599 8.751 1.00 87.69 83 ASP A C 1
ATOM 649 O O . ASP A 1 83 ? 2.238 11.384 9.897 1.00 87.69 83 ASP A O 1
ATOM 653 N N . ASP A 1 84 ? 1.896 11.370 7.671 1.00 89.31 84 ASP A N 1
ATOM 654 C CA . ASP A 1 84 ? 0.503 10.918 7.708 1.00 89.31 84 ASP A CA 1
ATOM 655 C C . ASP A 1 84 ? 0.393 9.501 8.298 1.00 89.31 84 ASP A C 1
ATOM 657 O O . ASP A 1 84 ? -0.383 9.279 9.232 1.00 89.31 84 ASP A O 1
ATOM 661 N N . MET A 1 85 ? 1.236 8.557 7.855 1.00 88.38 85 MET A N 1
ATOM 662 C CA . MET A 1 85 ? 1.310 7.210 8.446 1.00 88.38 85 MET A CA 1
ATOM 663 C C . MET A 1 85 ? 1.665 7.261 9.938 1.00 88.38 85 MET A C 1
ATOM 665 O O . MET A 1 85 ? 1.060 6.575 10.767 1.00 88.38 85 MET A O 1
ATOM 669 N N . SER A 1 86 ? 2.631 8.105 10.310 1.00 90.62 86 SER A N 1
ATOM 670 C CA . SER A 1 86 ? 3.040 8.281 11.707 1.00 90.62 86 SER A CA 1
ATOM 671 C C . SER A 1 86 ? 1.907 8.847 12.564 1.00 90.62 86 SER A C 1
ATOM 673 O O . SER A 1 86 ? 1.734 8.440 13.717 1.00 90.62 86 SER A O 1
ATOM 675 N N . LEU A 1 87 ? 1.12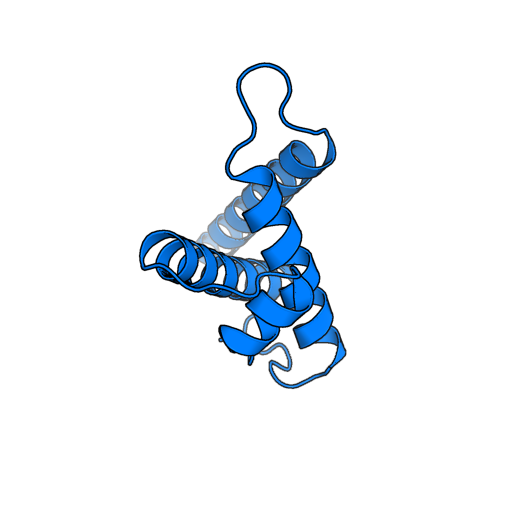9 9.787 12.023 1.00 93.38 87 LEU A N 1
ATOM 676 C CA . LEU A 1 87 ? -0.033 10.355 12.695 1.00 93.38 87 LEU A CA 1
ATOM 677 C C . LEU A 1 87 ? -1.125 9.301 12.906 1.00 93.38 87 LEU A C 1
ATOM 679 O O . LEU A 1 87 ? -1.625 9.186 14.028 1.00 93.38 87 LEU A O 1
ATOM 683 N N . GLN A 1 88 ? -1.441 8.506 11.880 1.00 91.88 88 GLN A N 1
ATOM 684 C CA . GLN A 1 88 ? -2.429 7.426 11.970 1.00 91.88 88 GLN A CA 1
ATOM 685 C C . GLN A 1 88 ? -2.066 6.431 13.075 1.00 91.88 88 GLN A C 1
ATOM 687 O O . GLN A 1 88 ? -2.848 6.241 14.009 1.00 91.88 88 GLN A O 1
ATOM 692 N N . LEU A 1 89 ? -0.831 5.919 13.076 1.00 91.12 89 LEU A N 1
ATOM 693 C CA . LEU A 1 89 ? -0.351 5.005 14.120 1.00 91.12 89 LEU A CA 1
ATOM 694 C C . LEU A 1 89 ? -0.453 5.619 15.525 1.00 91.12 89 LEU A C 1
ATOM 696 O O . LEU A 1 89 ? -0.872 4.958 16.478 1.00 91.12 89 LEU A O 1
ATOM 700 N N . ARG A 1 90 ? -0.112 6.905 15.687 1.00 92.25 90 ARG A N 1
ATOM 701 C CA . ARG A 1 90 ? -0.250 7.608 16.978 1.00 92.25 90 ARG A CA 1
ATOM 702 C C . ARG A 1 90 ? -1.708 7.704 17.425 1.00 92.25 90 ARG A C 1
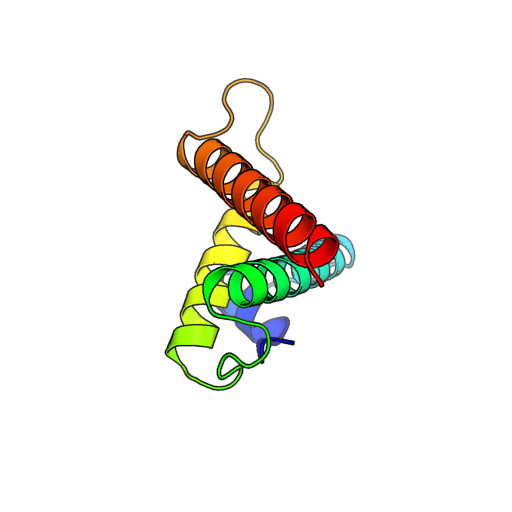ATOM 704 O O . ARG A 1 90 ? -1.981 7.581 18.621 1.00 92.25 90 ARG A O 1
ATOM 711 N N . MET A 1 91 ? -2.635 7.954 16.503 1.00 92.12 91 MET A N 1
ATOM 712 C CA . MET A 1 91 ? -4.067 8.024 16.798 1.00 92.12 91 MET A CA 1
ATOM 713 C C . MET A 1 91 ? -4.619 6.654 17.193 1.00 92.12 91 MET A C 1
ATOM 715 O O . MET A 1 91 ? -5.302 6.548 18.213 1.00 92.12 91 MET A O 1
ATOM 719 N N . GLU A 1 92 ? -4.254 5.605 16.461 1.00 89.56 92 GLU A N 1
ATOM 720 C CA . GLU A 1 92 ? -4.637 4.224 16.759 1.00 89.56 92 GLU A CA 1
ATOM 721 C C . GLU A 1 92 ? -4.110 3.760 18.120 1.00 89.56 92 GLU A C 1
ATOM 723 O O . GLU A 1 92 ? -4.873 3.235 18.932 1.00 89.56 92 GLU A O 1
ATOM 728 N N . LEU A 1 93 ? -2.840 4.034 18.440 1.00 91.06 93 LEU A N 1
ATOM 729 C CA . LEU A 1 93 ? -2.262 3.736 19.756 1.00 91.06 93 LEU A CA 1
ATOM 730 C C . LEU A 1 93 ? -3.014 4.445 20.892 1.00 91.06 93 LEU A C 1
ATOM 732 O O . LEU A 1 93 ? -3.212 3.877 21.965 1.00 91.06 93 LEU A O 1
ATOM 736 N N . ARG A 1 94 ? -3.452 5.691 20.673 1.00 90.56 94 ARG A N 1
ATOM 737 C CA . ARG A 1 94 ? -4.260 6.443 21.648 1.00 90.56 94 ARG A CA 1
ATOM 738 C C . ARG A 1 94 ? -5.686 5.916 21.771 1.00 90.56 94 ARG A C 1
ATOM 740 O O . ARG A 1 94 ? -6.292 6.119 22.821 1.00 90.56 94 ARG A O 1
ATOM 747 N N . ARG A 1 95 ? -6.242 5.315 20.718 1.00 88.00 95 ARG A N 1
ATOM 748 C CA . ARG A 1 95 ? -7.556 4.665 20.753 1.00 88.00 95 ARG A CA 1
ATOM 749 C C . ARG A 1 95 ? -7.485 3.355 21.533 1.00 88.00 95 ARG A C 1
ATOM 751 O O . ARG A 1 95 ? -8.242 3.201 22.478 1.00 88.00 95 ARG A O 1
ATOM 758 N N . ARG A 1 96 ? -6.497 2.504 21.240 1.00 85.38 96 ARG A N 1
ATOM 759 C CA . ARG A 1 96 ? -6.273 1.226 21.944 1.00 85.38 96 ARG A CA 1
ATOM 760 C C . ARG A 1 96 ? -6.012 1.379 23.445 1.00 85.38 96 ARG A C 1
ATOM 762 O O . ARG A 1 96 ? -6.255 0.453 24.191 1.00 85.38 96 ARG A O 1
ATOM 769 N N . LYS A 1 97 ? -5.501 2.531 23.900 1.00 80.25 97 LYS A N 1
ATOM 770 C CA . LYS A 1 97 ? -5.346 2.832 25.339 1.00 80.25 97 LYS A CA 1
ATOM 771 C C . LYS A 1 97 ? -6.659 3.176 26.055 1.00 80.25 97 LYS A C 1
ATOM 773 O O . LYS A 1 97 ? -6.653 3.261 27.278 1.00 80.25 97 LYS A O 1
ATOM 778 N N . ARG A 1 98 ? -7.716 3.513 25.313 1.00 70.94 98 ARG A N 1
ATOM 779 C CA . ARG A 1 98 ? -9.022 3.931 25.853 1.00 70.94 98 ARG A CA 1
ATOM 780 C C . ARG A 1 98 ? -10.073 2.823 25.808 1.00 70.94 98 ARG A C 1
ATOM 782 O O . ARG A 1 98 ? -11.132 3.006 26.399 1.00 70.94 98 ARG A O 1
ATOM 789 N N . GLU A 1 99 ? -9.786 1.753 25.077 1.00 64.62 99 GLU A N 1
ATOM 790 C CA . GLU A 1 99 ? -10.545 0.499 25.035 1.00 64.62 99 GLU A CA 1
ATOM 791 C C . GLU A 1 99 ? -9.991 -0.452 26.106 1.00 64.62 99 GLU A C 1
ATOM 793 O O . GLU A 1 99 ? -10.812 -1.158 26.729 1.00 64.62 99 GLU A O 1
#

Sequence (99 aa):
MIDITIDEACNYIGIDYMDSTIEDNLHRAIKTADAILKGSIGEKYPVDDPRAKELGLIIINDLYENRNAESNTIKGTTRRLVDDMSLQLRMELRRRKRE

pLDDT: mean 87.95, std 10.75, range [50.97, 96.06]